Protein AF-A0A2U8W4S0-F1 (afdb_monomer_lite)

Structure (mmCIF, N/CA/C/O backbone):
data_AF-A0A2U8W4S0-F1
#
_entry.id   AF-A0A2U8W4S0-F1
#
loop_
_atom_site.group_PDB
_atom_site.id
_atom_site.type_symbol
_atom_site.label_atom_id
_atom_site.label_alt_id
_atom_site.label_comp_id
_atom_site.label_asym_id
_atom_site.label_entity_id
_atom_site.label_seq_id
_atom_site.pdbx_PDB_ins_code
_atom_site.Cartn_x
_atom_site.Cartn_y
_atom_site.Cartn_z
_atom_site.occupancy
_atom_site.B_iso_or_equiv
_atom_site.auth_seq_id
_atom_site.auth_comp_id
_atom_site.auth_asym_id
_atom_site.auth_atom_id
_atom_site.pdbx_PDB_model_num
ATOM 1 N N . MET A 1 1 ? -13.619 -19.850 -53.390 1.00 43.59 1 MET A N 1
ATOM 2 C CA . MET A 1 1 ? -12.700 -18.824 -52.852 1.00 43.59 1 MET A CA 1
ATOM 3 C C . MET A 1 1 ? -13.090 -18.576 -51.401 1.00 43.59 1 MET A C 1
ATOM 5 O O . MET A 1 1 ? -14.142 -18.005 -51.162 1.00 43.59 1 MET A O 1
ATOM 9 N N . GLN A 1 2 ? -12.335 -19.133 -50.451 1.00 38.44 2 GLN A N 1
ATOM 10 C CA . GLN A 1 2 ? -12.570 -18.987 -49.008 1.00 38.44 2 GLN A CA 1
ATOM 11 C C . GLN A 1 2 ? -11.903 -17.695 -48.516 1.00 38.44 2 GLN A C 1
ATOM 13 O O . GLN A 1 2 ? -10.708 -17.512 -48.729 1.00 38.44 2 GLN A O 1
ATOM 18 N N . LEU A 1 3 ? -12.671 -16.812 -47.871 1.00 37.66 3 LEU A N 1
ATOM 19 C CA . LEU A 1 3 ? -12.136 -15.696 -47.092 1.00 37.66 3 LEU A CA 1
ATOM 20 C C . LEU A 1 3 ? -11.800 -16.199 -45.684 1.00 37.66 3 LEU A C 1
ATOM 22 O O . LEU A 1 3 ? -12.693 -16.463 -44.880 1.00 37.66 3 LEU A O 1
ATOM 26 N N . THR A 1 4 ? -10.510 -16.321 -45.388 1.00 42.22 4 THR A N 1
ATOM 27 C CA . THR A 1 4 ? -10.004 -16.538 -44.031 1.00 42.22 4 THR A CA 1
ATOM 28 C C . THR A 1 4 ? -10.018 -15.202 -43.296 1.00 42.22 4 THR A C 1
ATOM 30 O O . THR A 1 4 ? -9.160 -14.351 -43.523 1.00 42.22 4 THR A O 1
ATOM 33 N N . VAL A 1 5 ? -11.004 -14.994 -42.424 1.00 45.62 5 VAL A N 1
ATOM 34 C CA . VAL A 1 5 ? -11.010 -13.863 -41.488 1.00 45.62 5 VAL A CA 1
ATOM 35 C C . VAL A 1 5 ? -10.057 -14.209 -40.346 1.00 45.62 5 VAL A C 1
ATOM 37 O O . VAL A 1 5 ? -10.397 -14.977 -39.449 1.00 45.62 5 VAL A O 1
ATOM 40 N N . VAL A 1 6 ? -8.839 -13.671 -40.395 1.00 41.03 6 VAL A N 1
ATOM 41 C CA . VAL A 1 6 ? -7.902 -13.725 -39.269 1.00 41.03 6 VAL A CA 1
ATOM 42 C C . VAL A 1 6 ? -8.352 -12.672 -38.260 1.00 41.03 6 VAL A C 1
ATOM 44 O O . VAL A 1 6 ? -8.031 -11.492 -38.384 1.00 41.03 6 VAL A O 1
ATOM 47 N N . ILE A 1 7 ? -9.138 -13.094 -37.270 1.00 46.16 7 ILE A N 1
ATOM 48 C CA . ILE A 1 7 ? -9.395 -12.291 -36.074 1.00 46.16 7 ILE A CA 1
ATOM 49 C C . ILE A 1 7 ? -8.092 -12.295 -35.273 1.00 46.16 7 ILE A C 1
ATOM 51 O O . ILE A 1 7 ? -7.823 -13.209 -34.496 1.00 46.16 7 ILE A O 1
ATOM 55 N N . VAL A 1 8 ? -7.249 -11.288 -35.499 1.00 45.22 8 VAL A N 1
ATOM 56 C CA . VAL A 1 8 ? -6.144 -10.979 -34.591 1.00 45.22 8 VAL A CA 1
ATOM 57 C C . VAL A 1 8 ? -6.789 -10.404 -33.334 1.00 45.22 8 VAL A C 1
ATOM 59 O O . VAL A 1 8 ? -7.157 -9.232 -33.290 1.00 45.22 8 VAL A O 1
ATOM 62 N N . GLY A 1 9 ? -6.996 -11.258 -32.332 1.00 38.88 9 GLY A N 1
ATOM 63 C CA . GLY A 1 9 ? -7.339 -10.833 -30.983 1.00 38.88 9 GLY A CA 1
ATOM 64 C C . GLY A 1 9 ? -6.179 -10.024 -30.417 1.00 38.88 9 GLY A C 1
ATOM 65 O O . GLY A 1 9 ? -5.257 -10.583 -29.829 1.00 38.88 9 GLY A O 1
ATOM 66 N N . LEU A 1 10 ? -6.199 -8.710 -30.644 1.00 43.00 10 LEU A N 1
ATOM 67 C CA . LEU A 1 10 ? -5.354 -7.773 -29.921 1.00 43.00 10 LEU A CA 1
ATOM 68 C C . LEU A 1 10 ? -5.716 -7.896 -28.442 1.00 43.00 10 LEU A C 1
ATOM 70 O O . LEU A 1 10 ? -6.866 -7.691 -28.051 1.00 43.00 10 LEU A O 1
ATOM 74 N N . GLY A 1 11 ? -4.722 -8.333 -27.670 1.00 34.75 11 GLY A N 1
ATOM 75 C CA . GLY A 1 11 ? -4.815 -8.611 -26.249 1.00 34.75 11 GLY A CA 1
ATOM 76 C C . GLY A 1 11 ? -5.516 -7.495 -25.487 1.00 34.75 11 GLY A C 1
ATOM 77 O O . GLY A 1 11 ? -5.340 -6.313 -25.779 1.00 34.75 11 GLY A O 1
ATOM 78 N N . GLY A 1 12 ? -6.325 -7.916 -24.516 1.00 36.19 12 GLY A N 1
ATOM 79 C CA . GLY A 1 12 ? -7.069 -7.044 -23.627 1.00 36.19 12 GLY A CA 1
ATOM 80 C C . GLY A 1 12 ? -6.166 -5.984 -23.017 1.00 36.19 12 GLY A C 1
ATOM 81 O O . GLY A 1 12 ? -5.368 -6.260 -22.124 1.00 36.19 12 GLY A O 1
ATOM 82 N N . ILE A 1 13 ? -6.330 -4.754 -23.490 1.00 43.69 13 ILE A N 1
ATOM 83 C CA . ILE A 1 13 ? -5.895 -3.579 -22.758 1.00 43.69 13 ILE A CA 1
ATOM 84 C C . ILE A 1 13 ? -6.938 -3.411 -21.657 1.00 43.69 13 ILE A C 1
ATOM 86 O O . ILE A 1 13 ? -7.993 -2.810 -21.856 1.00 43.69 13 ILE A O 1
ATOM 90 N N . CYS A 1 14 ? -6.680 -4.032 -20.508 1.00 41.34 14 CYS A N 1
ATOM 91 C CA . CYS A 1 14 ? -7.345 -3.700 -19.256 1.00 41.34 14 CYS A CA 1
ATOM 92 C C . CYS A 1 14 ? -6.878 -2.299 -18.841 1.00 41.34 14 CYS A C 1
ATOM 94 O O . CYS A 1 14 ? -6.078 -2.141 -17.921 1.00 41.34 14 CYS A O 1
ATOM 96 N N . ASP A 1 15 ? -7.334 -1.280 -19.561 1.00 41.78 15 ASP A N 1
ATOM 97 C CA . ASP A 1 15 ? -7.184 0.103 -19.147 1.00 41.78 15 ASP A CA 1
ATOM 98 C C . ASP A 1 15 ? -8.068 0.293 -17.901 1.00 41.78 15 ASP A C 1
ATOM 100 O O . ASP A 1 15 ? -9.291 0.193 -17.961 1.00 41.78 15 ASP A O 1
ATOM 104 N N . GLN A 1 16 ? -7.423 0.536 -16.757 1.00 46.81 16 GLN A N 1
ATOM 105 C CA . GLN A 1 16 ? -8.004 1.141 -15.549 1.00 46.81 16 GLN A CA 1
ATOM 106 C C . GLN A 1 16 ? -8.885 0.260 -14.644 1.00 46.81 16 GLN A C 1
ATOM 108 O O . GLN A 1 16 ? -10.066 0.513 -14.427 1.00 46.81 16 GLN A O 1
ATOM 113 N N . CYS A 1 17 ? -8.246 -0.672 -13.935 1.00 43.34 17 CYS A N 1
ATOM 114 C CA . CYS A 1 17 ? -8.601 -0.970 -12.535 1.00 43.34 17 CYS A CA 1
ATOM 115 C C . CYS A 1 17 ? -7.360 -0.913 -11.618 1.00 43.34 17 CYS A C 1
ATOM 117 O O . CYS A 1 17 ? -7.296 -1.601 -10.603 1.00 43.34 17 CYS A O 1
ATOM 119 N N . GLY A 1 18 ? -6.354 -0.108 -11.986 1.00 58.12 18 GLY A N 1
ATOM 120 C CA . GLY A 1 18 ? -5.182 0.156 -11.149 1.00 58.12 18 GLY A CA 1
ATOM 121 C C . GLY A 1 18 ? -5.567 1.014 -9.944 1.00 58.12 18 GLY A C 1
ATOM 122 O O . GLY A 1 18 ? -6.196 2.067 -10.084 1.00 58.12 18 GLY A O 1
ATOM 123 N N . MET A 1 19 ? -5.238 0.555 -8.740 1.00 74.00 19 MET A N 1
ATOM 124 C CA . MET A 1 19 ? -5.518 1.293 -7.513 1.00 74.00 19 MET A CA 1
ATOM 125 C C . MET A 1 19 ? -4.618 2.535 -7.453 1.00 74.00 19 MET A C 1
ATOM 127 O O . MET A 1 19 ? -3.399 2.413 -7.422 1.00 74.00 19 MET A O 1
ATOM 131 N N . LYS A 1 20 ? -5.198 3.739 -7.358 1.00 80.94 20 LYS A N 1
ATOM 132 C CA . LYS A 1 20 ? -4.410 4.971 -7.174 1.00 80.94 20 LYS A CA 1
ATOM 133 C C . LYS A 1 20 ? -3.816 5.038 -5.765 1.00 80.94 20 LYS A C 1
ATOM 135 O O . LYS A 1 20 ? -4.542 5.239 -4.782 1.00 80.94 20 LYS A O 1
ATOM 140 N N . ILE A 1 21 ? -2.496 4.903 -5.671 1.00 87.56 21 ILE A N 1
ATOM 141 C CA . ILE A 1 21 ? -1.762 5.078 -4.417 1.00 87.56 21 ILE A CA 1
ATOM 142 C C . ILE A 1 21 ? -1.660 6.570 -4.064 1.00 87.56 21 ILE A C 1
ATOM 144 O O . ILE A 1 21 ? -1.510 7.430 -4.928 1.00 87.56 21 ILE A O 1
ATOM 148 N N . GLN A 1 22 ? -1.785 6.872 -2.774 1.00 88.38 22 GLN A N 1
ATOM 149 C CA . GLN A 1 22 ? -1.676 8.202 -2.192 1.00 88.38 22 GLN A CA 1
ATOM 150 C C . GLN A 1 22 ? -0.608 8.188 -1.104 1.00 88.38 22 GLN A C 1
ATOM 152 O O . GLN A 1 22 ? -0.565 7.281 -0.268 1.00 88.38 22 GLN A O 1
ATOM 157 N N . GLU A 1 23 ? 0.197 9.241 -1.082 1.00 89.88 23 GLU A N 1
ATOM 158 C CA . GLU A 1 23 ? 1.245 9.427 -0.089 1.00 89.88 23 GLU A CA 1
ATOM 159 C C . GLU A 1 23 ? 0.682 9.562 1.328 1.00 89.88 23 GLU A C 1
ATOM 161 O O . GLU A 1 23 ? -0.409 10.094 1.552 1.00 89.88 23 GLU A O 1
ATOM 166 N N . GLY A 1 24 ? 1.413 9.010 2.296 1.00 88.56 24 GLY A N 1
ATOM 167 C CA . GLY A 1 24 ? 1.045 9.007 3.707 1.00 88.56 24 GLY A CA 1
ATOM 168 C C . GLY A 1 24 ? -0.136 8.094 4.049 1.00 88.56 24 GLY A C 1
ATOM 169 O O . GLY A 1 24 ? -0.651 8.151 5.167 1.00 88.56 24 GLY A O 1
ATOM 170 N N . ARG A 1 25 ? -0.616 7.265 3.111 1.00 90.00 25 ARG A N 1
ATOM 171 C CA . ARG A 1 25 ? -1.731 6.335 3.348 1.00 90.00 25 ARG A CA 1
ATOM 172 C C . ARG A 1 25 ? -1.248 4.911 3.595 1.00 90.00 25 ARG A C 1
ATOM 174 O O . ARG A 1 25 ? -0.162 4.516 3.183 1.00 90.00 25 ARG A O 1
ATOM 181 N N . PHE A 1 26 ? -2.104 4.147 4.264 1.00 91.00 26 PHE A N 1
ATOM 182 C CA . PHE A 1 26 ? -1.933 2.719 4.497 1.00 91.00 26 PHE A CA 1
ATOM 183 C C . PHE A 1 26 ? -2.818 1.927 3.541 1.00 91.00 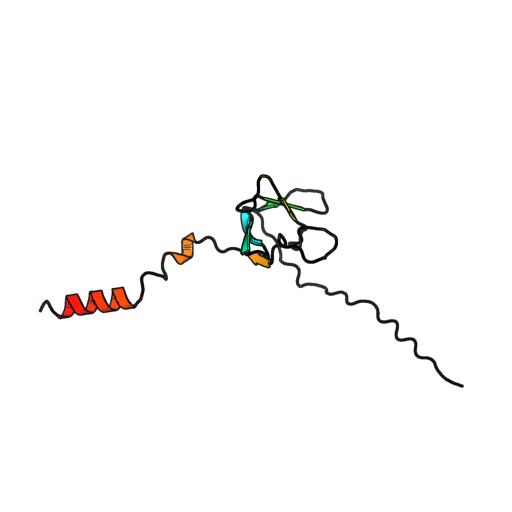26 PHE A C 1
ATOM 185 O O . PHE A 1 26 ? -3.912 2.364 3.167 1.00 91.00 26 PHE A O 1
ATOM 192 N N . TYR A 1 27 ? -2.362 0.737 3.190 1.00 91.94 27 TYR A N 1
ATOM 193 C CA . TYR A 1 27 ? -2.997 -0.166 2.247 1.00 91.94 27 TYR A CA 1
ATOM 194 C C . TYR A 1 27 ? -3.003 -1.583 2.800 1.00 91.94 27 TYR A C 1
ATOM 196 O O . TYR A 1 27 ? -2.209 -1.929 3.671 1.00 91.94 27 TYR A O 1
ATOM 204 N N . ARG A 1 28 ? -3.936 -2.399 2.322 1.00 93.44 28 ARG A N 1
ATOM 205 C CA . ARG A 1 28 ? -3.952 -3.834 2.574 1.00 93.44 28 ARG A CA 1
ATOM 206 C C . ARG A 1 28 ? -3.292 -4.546 1.413 1.00 93.44 28 ARG A C 1
ATOM 208 O O . ARG A 1 28 ? -3.646 -4.290 0.260 1.00 93.44 28 ARG A O 1
ATOM 215 N N . THR A 1 29 ? -2.367 -5.431 1.738 1.00 92.75 29 THR A N 1
ATOM 216 C CA . THR A 1 29 ? -1.812 -6.401 0.800 1.00 92.75 29 THR A CA 1
ATOM 217 C C . THR A 1 29 ? -2.830 -7.513 0.543 1.00 92.75 29 THR A C 1
ATOM 219 O O . THR A 1 29 ? -3.775 -7.713 1.316 1.00 92.75 29 THR A O 1
ATOM 222 N N . ARG A 1 30 ? -2.654 -8.247 -0.554 1.00 90.44 30 ARG A N 1
ATOM 223 C CA . ARG A 1 30 ? -3.514 -9.371 -0.945 1.00 90.44 30 ARG A CA 1
ATOM 224 C C . ARG A 1 30 ? -3.561 -10.473 0.115 1.00 90.44 30 ARG A C 1
ATOM 226 O O . ARG A 1 30 ? -4.607 -11.080 0.310 1.00 90.44 30 ARG A O 1
ATOM 233 N N . ASP A 1 31 ? -2.458 -10.693 0.821 1.00 91.12 31 ASP A N 1
ATOM 234 C CA . ASP A 1 31 ? -2.360 -11.637 1.941 1.00 91.12 31 ASP A CA 1
ATOM 235 C C . ASP A 1 31 ? -2.950 -11.124 3.273 1.00 91.12 31 ASP A C 1
ATOM 237 O O . ASP A 1 31 ? -2.881 -11.814 4.288 1.00 91.12 31 ASP A O 1
ATOM 241 N N . GLY A 1 32 ? -3.552 -9.930 3.280 1.00 89.88 32 GLY A N 1
ATOM 242 C CA . GLY A 1 32 ? -4.280 -9.374 4.421 1.00 89.88 32 GLY A CA 1
ATOM 243 C C . GLY A 1 32 ? -3.459 -8.486 5.359 1.00 89.88 32 GLY A C 1
ATOM 244 O O . GLY A 1 32 ? -4.040 -7.862 6.254 1.00 89.88 32 GLY A O 1
ATOM 245 N N . ARG A 1 33 ? -2.147 -8.359 5.153 1.00 92.50 33 ARG A N 1
ATOM 246 C CA . ARG A 1 33 ? -1.270 -7.488 5.955 1.00 92.50 33 ARG A CA 1
ATOM 247 C C . ARG A 1 33 ? -1.481 -6.010 5.644 1.00 92.50 33 ARG A C 1
ATOM 249 O O . ARG A 1 33 ? -2.120 -5.630 4.660 1.00 92.50 33 ARG A O 1
ATOM 256 N N . THR A 1 34 ? -0.959 -5.156 6.518 1.00 93.44 34 THR A N 1
ATOM 257 C CA . THR A 1 34 ? -0.967 -3.704 6.313 1.00 93.44 34 THR A CA 1
ATOM 258 C C . THR A 1 34 ? 0.377 -3.233 5.762 1.00 93.44 34 THR A C 1
ATOM 260 O O . THR A 1 34 ? 1.421 -3.537 6.332 1.00 93.44 34 THR A O 1
ATOM 263 N N . ALA A 1 35 ? 0.344 -2.459 4.679 1.00 92.31 35 ALA A N 1
ATOM 264 C CA . ALA A 1 35 ? 1.487 -1.772 4.093 1.00 92.31 35 ALA A CA 1
ATOM 265 C C . ALA A 1 35 ? 1.341 -0.254 4.271 1.00 92.31 35 ALA A C 1
ATOM 267 O O . ALA A 1 35 ? 0.312 0.315 3.902 1.00 92.31 35 ALA A O 1
ATOM 268 N N . GLY A 1 36 ? 2.353 0.412 4.822 1.00 90.69 36 GLY A N 1
ATOM 269 C CA . GLY A 1 36 ? 2.403 1.870 4.910 1.00 90.69 36 GLY A CA 1
ATOM 270 C C . GLY A 1 36 ? 2.961 2.428 6.226 1.00 90.69 36 GLY A C 1
ATOM 271 O O . GLY A 1 36 ? 3.407 1.661 7.080 1.00 90.69 36 GLY A O 1
ATOM 272 N N . PRO A 1 37 ? 2.943 3.763 6.401 1.00 92.19 37 PRO A N 1
ATOM 273 C CA . PRO A 1 37 ? 2.461 4.750 5.431 1.00 92.19 37 PRO A CA 1
ATOM 274 C C . PRO A 1 37 ? 3.336 4.741 4.171 1.00 92.19 37 PRO A C 1
ATOM 276 O O . PRO A 1 37 ? 4.555 4.630 4.275 1.00 92.19 37 PRO A O 1
ATOM 279 N N . LEU A 1 38 ? 2.717 4.787 2.987 1.00 92.06 38 LEU A N 1
ATOM 280 C CA . LEU A 1 38 ? 3.464 4.757 1.728 1.00 92.06 38 LEU A CA 1
ATOM 281 C C . LEU A 1 38 ? 4.034 6.136 1.396 1.00 92.06 38 LEU A C 1
ATOM 283 O O . LEU A 1 38 ? 3.326 7.138 1.500 1.00 92.06 38 LEU A O 1
ATOM 287 N N . ALA A 1 39 ? 5.291 6.171 0.972 1.00 91.56 39 ALA A N 1
ATOM 288 C CA . ALA A 1 39 ? 5.994 7.362 0.513 1.00 91.56 39 ALA A CA 1
ATOM 289 C C . ALA A 1 39 ? 6.272 7.268 -0.991 1.00 91.56 39 ALA A C 1
ATOM 291 O O . ALA A 1 39 ? 6.536 6.179 -1.512 1.00 91.56 39 ALA A O 1
ATOM 292 N N . ALA A 1 40 ? 6.201 8.403 -1.688 1.00 88.75 40 ALA A N 1
ATOM 293 C CA . ALA A 1 40 ? 6.544 8.459 -3.101 1.00 88.75 40 ALA A CA 1
ATOM 294 C C . ALA A 1 40 ? 8.070 8.463 -3.260 1.00 88.75 40 ALA A C 1
ATOM 296 O O . ALA A 1 40 ? 8.763 9.364 -2.787 1.00 88.75 40 ALA A O 1
ATOM 297 N N . ARG A 1 41 ? 8.606 7.474 -3.973 1.00 78.94 41 ARG A N 1
ATOM 298 C CA . ARG A 1 41 ? 10.017 7.424 -4.348 1.00 78.94 41 ARG A CA 1
ATOM 299 C C . ARG A 1 41 ? 10.149 7.926 -5.780 1.00 78.94 41 ARG A C 1
ATOM 301 O O . ARG A 1 41 ? 9.955 7.181 -6.738 1.00 78.94 41 ARG A O 1
ATOM 308 N N . GLY A 1 42 ? 10.436 9.218 -5.927 1.00 64.06 42 GLY A N 1
ATOM 309 C CA . GLY A 1 42 ? 10.571 9.853 -7.239 1.00 64.06 42 GLY A CA 1
ATOM 310 C C . GLY A 1 42 ? 11.560 9.108 -8.151 1.00 64.06 42 GLY A C 1
ATOM 311 O O . GLY A 1 42 ? 12.703 8.869 -7.768 1.00 64.06 42 GLY A O 1
ATOM 312 N N . GLY A 1 43 ? 11.123 8.756 -9.367 1.00 58.38 43 GLY A N 1
ATOM 313 C CA . GLY A 1 43 ? 12.021 8.425 -10.482 1.00 58.38 43 GLY A CA 1
ATOM 314 C C . GLY A 1 43 ? 12.245 6.947 -10.843 1.00 58.38 43 GLY A C 1
ATOM 315 O O . GLY A 1 43 ? 13.213 6.669 -11.548 1.00 58.38 43 GLY A O 1
ATOM 316 N N . ARG A 1 44 ? 11.411 5.986 -10.410 1.00 60.12 44 ARG A N 1
ATOM 317 C CA . ARG A 1 44 ? 11.530 4.559 -10.810 1.00 60.12 44 ARG A CA 1
ATOM 318 C C . ARG A 1 44 ? 10.185 3.915 -11.168 1.00 60.12 44 ARG A C 1
ATOM 320 O O . ARG A 1 44 ? 9.133 4.453 -10.846 1.00 60.12 44 ARG A O 1
ATOM 327 N N . SER A 1 45 ? 10.234 2.737 -11.803 1.00 65.44 45 SER A N 1
ATOM 328 C CA . SER A 1 45 ? 9.067 1.879 -12.089 1.00 65.44 45 SER A CA 1
ATOM 329 C C . SER A 1 45 ? 8.310 1.459 -10.821 1.00 65.44 45 SER A C 1
ATOM 331 O O . SER A 1 45 ? 7.088 1.331 -10.840 1.00 65.44 45 SER A O 1
ATOM 333 N N . LEU A 1 46 ? 9.034 1.302 -9.708 1.00 73.50 46 LEU A N 1
ATOM 334 C CA . LEU A 1 46 ? 8.489 1.154 -8.361 1.00 73.50 46 LEU A CA 1
ATOM 335 C C . LEU A 1 46 ? 8.519 2.525 -7.674 1.00 73.50 46 LEU A C 1
ATOM 337 O O . LEU A 1 46 ? 9.511 2.901 -7.048 1.00 73.50 46 LEU A O 1
ATOM 341 N N . GLY A 1 47 ? 7.462 3.304 -7.901 1.00 83.81 47 GLY A N 1
ATOM 342 C CA . GLY A 1 47 ? 7.349 4.697 -7.461 1.00 83.81 47 GLY A CA 1
ATOM 343 C C . GLY A 1 47 ? 6.884 4.878 -6.016 1.00 83.81 47 GLY A C 1
ATOM 344 O O . GLY A 1 47 ? 6.809 6.013 -5.553 1.00 83.81 47 GLY A O 1
ATOM 345 N N . TRP A 1 48 ? 6.568 3.795 -5.304 1.00 91.62 48 TRP A N 1
ATOM 346 C CA . TRP A 1 48 ? 6.039 3.838 -3.941 1.00 91.62 48 TRP A CA 1
ATOM 347 C C . TRP A 1 48 ? 6.797 2.900 -3.024 1.00 91.62 48 TRP A C 1
ATOM 349 O O . TRP A 1 48 ? 7.150 1.799 -3.434 1.00 91.62 48 TRP A O 1
ATOM 359 N N . GLU A 1 49 ? 7.014 3.303 -1.776 1.00 93.00 49 GLU A N 1
ATOM 360 C CA . GLU A 1 49 ? 7.689 2.471 -0.787 1.00 93.00 49 GLU A CA 1
ATOM 361 C C . GLU A 1 49 ? 7.088 2.592 0.612 1.00 93.00 49 GLU A C 1
ATOM 363 O O . GLU A 1 49 ? 6.449 3.585 0.952 1.00 93.00 49 GLU A O 1
ATOM 368 N N . GLY A 1 50 ? 7.273 1.562 1.431 1.00 92.19 50 GLY A N 1
ATOM 369 C CA . GLY A 1 50 ? 6.756 1.522 2.793 1.00 92.19 50 GLY A CA 1
ATOM 370 C C . GLY A 1 50 ? 6.984 0.179 3.473 1.00 92.19 50 GLY A C 1
ATOM 371 O O . GLY A 1 50 ? 7.385 -0.803 2.851 1.00 92.19 50 GLY A O 1
ATOM 372 N N . ARG A 1 51 ? 6.745 0.136 4.783 1.00 93.62 51 ARG A N 1
ATOM 373 C CA . ARG A 1 51 ? 6.878 -1.093 5.574 1.00 93.62 51 ARG A CA 1
ATOM 374 C C . ARG A 1 51 ? 5.630 -1.954 5.441 1.00 93.62 51 ARG A C 1
ATOM 376 O O . ARG A 1 51 ? 4.527 -1.417 5.342 1.00 93.62 51 ARG A O 1
ATOM 383 N N . VAL A 1 52 ? 5.812 -3.270 5.486 1.00 93.88 52 VAL A N 1
ATOM 384 C CA . VAL A 1 52 ? 4.718 -4.245 5.560 1.00 93.88 52 VAL A CA 1
ATOM 385 C C . VAL A 1 52 ? 4.754 -4.920 6.922 1.00 93.88 52 VAL A C 1
ATOM 387 O O . VAL A 1 52 ? 5.809 -5.317 7.407 1.00 93.88 52 VAL A O 1
ATOM 390 N N . GLU A 1 53 ? 3.589 -5.048 7.541 1.00 91.06 53 GLU A N 1
ATOM 391 C CA . GLU A 1 53 ? 3.406 -5.769 8.796 1.00 91.06 53 GLU A CA 1
ATOM 392 C C . GLU A 1 53 ? 3.988 -7.193 8.724 1.00 91.06 53 GLU A C 1
ATOM 394 O O . GLU A 1 53 ? 3.610 -7.992 7.867 1.00 91.06 53 GLU A O 1
ATOM 399 N N . GLY A 1 54 ? 4.912 -7.514 9.633 1.00 89.88 54 GLY A N 1
ATOM 400 C CA . GLY A 1 54 ? 5.553 -8.831 9.702 1.00 89.88 54 GLY A CA 1
ATOM 401 C C . GLY A 1 54 ? 6.670 -9.077 8.681 1.00 89.88 54 GLY A C 1
ATOM 402 O O . GLY A 1 54 ? 7.125 -10.212 8.575 1.00 89.88 54 GLY A O 1
ATOM 403 N N . PHE A 1 55 ? 7.114 -8.051 7.947 1.00 90.38 55 PHE A N 1
ATOM 404 C CA . PHE A 1 55 ? 8.299 -8.111 7.089 1.00 90.38 55 PHE A CA 1
ATOM 405 C C . PHE A 1 55 ? 9.382 -7.151 7.583 1.00 90.38 55 PHE A C 1
ATOM 407 O O . PHE A 1 55 ? 9.105 -5.998 7.921 1.00 90.38 55 PHE A O 1
ATOM 414 N N . ASP A 1 56 ? 10.629 -7.615 7.552 1.00 91.12 56 ASP A N 1
ATOM 415 C CA . ASP A 1 56 ? 11.787 -6.772 7.813 1.00 91.12 56 ASP A CA 1
ATOM 416 C C . ASP A 1 56 ? 12.182 -6.018 6.542 1.00 91.12 56 ASP A C 1
ATOM 418 O O . ASP A 1 56 ? 12.556 -6.612 5.532 1.00 91.12 56 ASP A O 1
ATOM 422 N N . GLY A 1 57 ? 12.114 -4.688 6.604 1.00 88.81 57 GLY A N 1
ATOM 423 C CA . GLY A 1 57 ? 12.574 -3.805 5.535 1.00 88.81 57 GLY A CA 1
ATOM 424 C C . GLY A 1 57 ? 11.487 -2.941 4.900 1.00 88.81 57 GLY A C 1
ATOM 4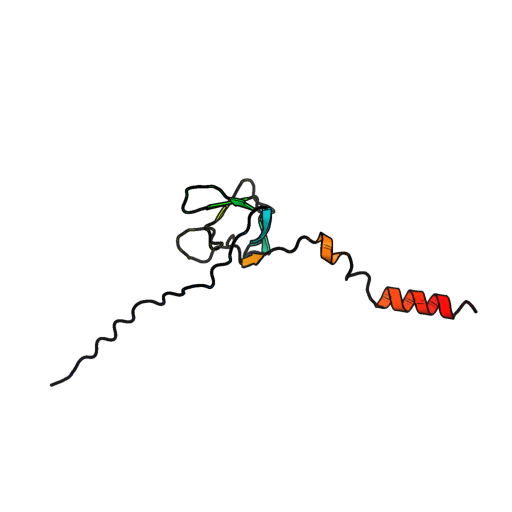25 O O . GLY A 1 57 ? 10.332 -2.902 5.329 1.00 88.81 57 GLY A O 1
ATOM 426 N N . ILE A 1 58 ? 11.915 -2.173 3.898 1.00 90.62 58 ILE A N 1
ATOM 427 C CA . ILE A 1 58 ? 11.055 -1.314 3.087 1.00 90.62 58 ILE A CA 1
ATOM 428 C C . ILE A 1 58 ? 10.748 -2.059 1.794 1.00 90.62 58 ILE A C 1
ATOM 430 O O . ILE A 1 58 ? 11.656 -2.395 1.036 1.00 90.62 58 ILE A O 1
ATOM 434 N N . GLN A 1 59 ? 9.462 -2.262 1.544 1.00 92.44 59 GLN A N 1
ATOM 435 C CA . GLN A 1 59 ? 8.954 -2.842 0.311 1.00 92.44 59 GLN A CA 1
ATOM 436 C C . GLN A 1 59 ? 8.612 -1.730 -0.680 1.00 92.44 59 GLN A C 1
ATOM 438 O O . GLN A 1 59 ? 8.409 -0.578 -0.285 1.00 92.44 59 GLN A O 1
ATOM 443 N N . SER A 1 60 ? 8.561 -2.064 -1.969 1.00 91.75 60 SER A N 1
ATOM 444 C CA . SER A 1 60 ? 8.272 -1.102 -3.032 1.00 91.75 60 SER A CA 1
ATOM 445 C C . SER A 1 60 ? 7.174 -1.600 -3.966 1.00 91.75 60 SER A C 1
ATOM 447 O O . SER A 1 60 ? 7.045 -2.801 -4.189 1.00 91.75 60 SER A O 1
ATOM 449 N N . TRP A 1 61 ? 6.399 -0.666 -4.514 1.00 90.81 61 TRP A N 1
ATOM 450 C CA . TRP A 1 61 ? 5.266 -0.926 -5.396 1.00 90.81 61 TRP A CA 1
ATOM 451 C C . TRP A 1 61 ? 5.264 0.015 -6.597 1.00 90.81 61 TRP A C 1
ATOM 453 O O . TRP A 1 61 ? 5.789 1.133 -6.549 1.00 90.81 61 TRP A O 1
ATOM 463 N N . THR A 1 62 ? 4.642 -0.439 -7.681 1.00 89.06 62 THR A N 1
ATOM 464 C CA . THR A 1 62 ? 4.319 0.397 -8.842 1.00 89.06 62 THR A CA 1
ATOM 465 C C . THR A 1 62 ? 3.237 1.422 -8.492 1.00 89.06 62 THR A C 1
ATOM 467 O O . THR A 1 62 ? 2.587 1.330 -7.450 1.00 89.06 62 THR A O 1
ATOM 470 N N . GLY A 1 63 ? 3.008 2.399 -9.376 1.00 84.88 63 GLY A N 1
ATOM 471 C CA . GLY A 1 63 ? 1.929 3.387 -9.219 1.00 84.88 63 GLY A CA 1
ATOM 472 C C . GLY A 1 63 ? 0.526 2.782 -9.075 1.00 84.88 63 GLY A C 1
ATOM 473 O O . GLY A 1 63 ? -0.337 3.406 -8.459 1.00 84.88 63 GLY A O 1
ATOM 474 N N . ASP A 1 64 ? 0.342 1.562 -9.583 1.00 85.62 64 ASP A N 1
ATOM 475 C CA . ASP A 1 64 ? -0.938 0.851 -9.627 1.00 85.62 64 ASP A CA 1
ATOM 476 C C . ASP A 1 64 ? -1.124 -0.166 -8.487 1.00 85.62 64 ASP A C 1
ATOM 478 O O . ASP A 1 64 ? -2.157 -0.834 -8.428 1.00 85.62 64 ASP A O 1
ATOM 482 N N . GLY A 1 65 ? -0.149 -0.297 -7.576 1.00 86.62 65 GLY A N 1
ATOM 483 C CA . GLY A 1 65 ? -0.245 -1.195 -6.415 1.00 86.62 65 GLY A CA 1
ATOM 484 C C . GLY A 1 65 ? 0.419 -2.558 -6.566 1.00 86.62 65 GLY A C 1
ATOM 485 O O . GLY A 1 65 ? 0.358 -3.348 -5.625 1.00 86.62 65 GLY A O 1
ATOM 486 N N . TYR A 1 66 ? 1.084 -2.841 -7.686 1.00 88.62 66 TYR A N 1
ATOM 487 C CA . TYR A 1 66 ? 1.759 -4.125 -7.880 1.00 88.62 66 TYR A CA 1
ATOM 488 C C . TYR A 1 66 ? 3.104 -4.165 -7.170 1.00 88.62 66 TYR A C 1
ATOM 490 O O . TYR A 1 66 ? 3.874 -3.203 -7.225 1.00 88.62 66 TYR A O 1
ATOM 498 N N . PHE A 1 67 ? 3.400 -5.296 -6.531 1.00 86.38 67 PHE A N 1
ATOM 499 C CA . PHE A 1 67 ? 4.708 -5.525 -5.921 1.00 86.38 67 PHE A CA 1
ATOM 500 C C . PHE A 1 67 ? 5.795 -5.748 -6.983 1.00 86.38 67 PHE A C 1
ATOM 502 O O . PHE A 1 67 ? 6.923 -5.283 -6.832 1.00 86.38 67 PHE A O 1
ATOM 509 N N . LEU A 1 68 ? 5.446 -6.415 -8.089 1.00 84.00 68 LEU A N 1
ATOM 510 C CA . LEU A 1 68 ? 6.331 -6.648 -9.230 1.00 84.00 68 LEU A CA 1
ATOM 511 C C . LEU A 1 68 ? 5.782 -5.974 -10.499 1.00 84.00 68 LEU A C 1
ATOM 513 O O . LEU A 1 68 ? 4.571 -5.971 -10.713 1.00 84.00 68 LEU A O 1
ATOM 517 N N . PRO A 1 69 ? 6.641 -5.461 -11.401 1.00 76.06 69 PRO A N 1
ATOM 518 C CA . PRO A 1 69 ? 6.200 -4.869 -12.669 1.00 76.06 69 PRO A CA 1
ATOM 519 C C . PRO A 1 69 ? 5.633 -5.872 -13.687 1.00 76.06 69 PRO A C 1
ATOM 521 O O . PRO A 1 69 ? 5.180 -5.452 -14.746 1.00 76.06 69 PRO A O 1
ATOM 524 N N . SER A 1 70 ? 5.695 -7.181 -13.416 1.00 77.88 70 SER A N 1
ATOM 525 C CA . SER A 1 70 ? 5.240 -8.238 -14.332 1.00 77.88 70 SER A CA 1
ATOM 526 C C . SER A 1 70 ? 3.716 -8.323 -14.472 1.00 77.88 70 SER A C 1
ATOM 528 O O . SER A 1 70 ? 3.237 -9.094 -15.298 1.00 77.88 70 SER A O 1
ATOM 530 N N . CYS A 1 71 ? 2.956 -7.569 -13.666 1.00 69.50 71 CYS A N 1
ATOM 531 C CA . CYS A 1 71 ? 1.496 -7.672 -13.532 1.00 69.50 71 CYS A CA 1
ATOM 532 C C . CYS A 1 71 ? 1.000 -9.062 -13.088 1.00 69.50 71 CYS A C 1
ATOM 534 O O . CYS A 1 71 ? -0.208 -9.310 -13.058 1.00 69.50 71 CYS A O 1
ATOM 536 N N . GLU A 1 72 ? 1.908 -9.966 -12.717 1.00 80.38 72 GLU A N 1
ATOM 537 C CA . GLU A 1 72 ? 1.557 -11.224 -12.074 1.00 80.38 72 GLU A CA 1
ATOM 538 C C . GLU A 1 72 ? 1.061 -10.951 -10.658 1.00 80.38 72 GLU A C 1
ATOM 540 O O . GLU A 1 72 ? 1.580 -10.085 -9.952 1.00 80.38 72 GLU A O 1
ATOM 545 N N . GLN A 1 73 ? 0.049 -11.707 -10.237 1.00 84.31 73 GLN A N 1
ATOM 546 C CA . GLN A 1 73 ? -0.498 -11.552 -8.898 1.00 84.31 73 GLN A CA 1
ATOM 547 C C . GLN A 1 73 ? 0.525 -11.989 -7.853 1.00 84.31 73 GLN A C 1
ATOM 549 O O . GLN A 1 73 ? 0.992 -13.127 -7.858 1.00 84.31 73 GLN A O 1
ATOM 554 N N . HIS A 1 74 ? 0.799 -11.102 -6.905 1.00 89.50 74 HIS A N 1
ATOM 555 C CA . HIS A 1 74 ? 1.699 -11.339 -5.792 1.00 89.50 74 HIS A CA 1
ATOM 556 C C . HIS A 1 74 ? 0.973 -11.151 -4.450 1.00 89.50 74 HIS A C 1
ATOM 558 O O . HIS A 1 74 ? 0.049 -10.344 -4.315 1.00 89.50 74 HIS A O 1
ATOM 564 N N . SER A 1 75 ? 1.395 -11.886 -3.416 1.00 89.25 75 SER A N 1
ATOM 565 C CA . SER A 1 75 ? 0.814 -11.805 -2.060 1.00 89.25 75 SER A CA 1
ATOM 566 C C . SER A 1 75 ? 0.907 -10.401 -1.453 1.00 89.25 75 SER A C 1
ATOM 568 O O . SER A 1 75 ? 0.032 -9.980 -0.697 1.00 89.25 75 SER A O 1
ATOM 570 N N . LEU A 1 76 ? 1.950 -9.668 -1.839 1.00 91.50 76 LEU A N 1
ATOM 571 C CA . LEU A 1 76 ? 2.226 -8.302 -1.402 1.00 91.50 76 LEU A CA 1
ATOM 572 C C . LEU A 1 76 ? 1.579 -7.219 -2.273 1.00 91.50 76 LEU A C 1
ATOM 574 O O . LEU A 1 76 ? 1.763 -6.040 -1.974 1.00 91.50 76 LEU A O 1
ATOM 578 N N . ASP A 1 77 ? 0.829 -7.577 -3.319 1.00 91.25 77 ASP A N 1
ATOM 579 C CA . ASP A 1 77 ? 0.094 -6.584 -4.106 1.00 91.25 77 ASP A CA 1
ATOM 580 C C . ASP A 1 77 ? -0.894 -5.832 -3.225 1.00 91.25 77 ASP A C 1
ATOM 582 O O . ASP A 1 77 ? -1.599 -6.427 -2.406 1.00 91.25 77 ASP A O 1
ATOM 586 N N . LEU A 1 78 ? -0.978 -4.522 -3.417 1.00 90.69 78 LEU A N 1
ATOM 587 C CA . LEU A 1 78 ? -1.927 -3.682 -2.712 1.00 90.69 78 LEU A CA 1
ATOM 588 C C . LEU A 1 78 ? -3.304 -3.832 -3.352 1.00 90.69 78 LEU A C 1
ATOM 590 O O . LEU A 1 78 ? -3.493 -3.537 -4.528 1.00 90.69 78 LEU A O 1
ATOM 594 N N . VAL A 1 79 ? -4.280 -4.273 -2.562 1.00 91.19 79 VAL A N 1
ATOM 595 C CA . VAL A 1 79 ? -5.629 -4.584 -3.063 1.00 91.19 79 VAL A CA 1
ATOM 596 C C . VAL A 1 79 ? -6.682 -3.570 -2.631 1.00 91.19 79 VAL A C 1
ATOM 598 O O . VAL A 1 79 ? -7.731 -3.469 -3.261 1.00 91.19 79 VAL A O 1
ATOM 601 N N . LYS A 1 80 ? -6.440 -2.819 -1.550 1.00 89.38 80 LYS A N 1
ATOM 602 C CA . LYS A 1 80 ? -7.326 -1.732 -1.102 1.00 89.38 80 LYS A CA 1
ATOM 603 C C . LYS A 1 80 ? -6.634 -0.798 -0.124 1.00 89.38 80 LYS A C 1
ATOM 605 O O . LYS A 1 80 ? -5.682 -1.176 0.554 1.00 89.38 80 LYS A O 1
ATOM 610 N N . ARG A 1 81 ? -7.175 0.406 0.035 1.00 89.12 81 ARG A N 1
ATOM 611 C CA . ARG A 1 81 ? -6.774 1.324 1.106 1.00 89.12 81 ARG A CA 1
ATOM 612 C C . ARG A 1 81 ? -7.161 0.754 2.474 1.00 89.12 81 ARG A C 1
ATOM 614 O O . ARG A 1 81 ? -8.299 0.332 2.676 1.00 89.12 81 ARG A O 1
ATOM 621 N N . ALA A 1 82 ? -6.228 0.772 3.421 1.00 85.31 82 ALA A N 1
ATOM 622 C CA . ALA A 1 82 ? -6.517 0.496 4.818 1.00 85.31 82 ALA A CA 1
ATOM 623 C C . ALA A 1 82 ? -7.070 1.779 5.452 1.00 85.31 82 ALA A C 1
ATOM 625 O O . ALA A 1 82 ? -6.426 2.832 5.438 1.00 85.31 82 ALA A O 1
ATOM 626 N N . GLN A 1 83 ? -8.290 1.714 5.979 1.00 72.88 83 GLN A N 1
ATOM 627 C CA . GLN A 1 83 ? -8.796 2.778 6.835 1.00 72.88 83 GLN A CA 1
ATOM 628 C C . GLN A 1 83 ? -8.027 2.716 8.154 1.00 72.88 83 GLN A C 1
ATOM 630 O O . GLN A 1 83 ? -7.938 1.659 8.775 1.00 72.88 83 GLN A O 1
ATOM 635 N N . SER A 1 84 ? -7.439 3.845 8.553 1.00 56.34 84 SER A N 1
ATOM 636 C CA . SER A 1 84 ? -6.921 4.003 9.908 1.00 56.34 84 SER A CA 1
ATOM 637 C C . SER A 1 84 ? -8.076 3.752 10.878 1.00 56.34 84 SER A C 1
ATOM 639 O O . SER A 1 84 ? -9.125 4.390 10.781 1.00 56.34 84 SER A O 1
ATOM 641 N N . SER A 1 85 ? -7.888 2.814 11.801 1.00 52.06 85 SER A N 1
ATOM 642 C CA . SER A 1 85 ? -8.848 2.426 12.838 1.00 52.06 85 SER A CA 1
ATOM 643 C C . SER A 1 85 ? -9.176 3.547 13.835 1.00 52.06 85 SER A C 1
ATOM 645 O O . SER A 1 85 ? -10.011 3.344 14.711 1.00 52.06 85 SER A O 1
ATOM 647 N N . VAL A 1 86 ? -8.622 4.755 13.665 1.00 47.84 86 VAL A N 1
ATOM 648 C CA . VAL A 1 86 ? -8.991 5.949 14.447 1.00 47.84 86 VAL A CA 1
ATOM 649 C C . VAL A 1 86 ? -10.473 6.338 14.263 1.00 47.84 86 VAL A C 1
ATOM 651 O O . VAL A 1 86 ? -11.013 7.056 15.093 1.00 47.84 86 VAL A O 1
ATOM 654 N N . GLY A 1 87 ? -11.165 5.822 13.238 1.00 43.19 87 GLY A N 1
ATOM 655 C CA . GLY A 1 87 ? -12.608 6.035 13.039 1.00 43.19 87 GLY A CA 1
ATOM 656 C C . GLY A 1 87 ? -13.533 4.867 13.411 1.00 43.19 87 GLY A C 1
ATOM 657 O O . GLY A 1 87 ? -14.742 5.044 13.366 1.00 43.19 87 GLY A O 1
ATOM 658 N N . ILE A 1 88 ? -13.010 3.680 13.754 1.00 45.09 88 ILE A N 1
ATOM 659 C CA . ILE A 1 88 ? -13.834 2.455 13.923 1.00 45.09 88 ILE A CA 1
ATOM 660 C C . ILE A 1 88 ? -13.956 2.031 15.398 1.00 45.09 88 ILE A C 1
ATOM 662 O O . ILE A 1 88 ? -14.714 1.129 15.735 1.00 45.09 88 ILE A O 1
ATOM 666 N N . ALA A 1 89 ? -13.290 2.731 16.319 1.00 46.41 89 ALA A N 1
ATOM 667 C CA . ALA A 1 89 ? -13.529 2.540 17.751 1.00 46.41 89 ALA A CA 1
ATOM 668 C 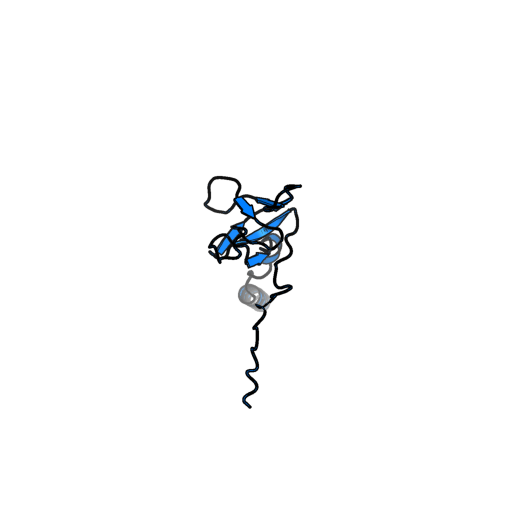C . ALA A 1 89 ? -14.894 3.091 18.225 1.00 46.41 89 ALA A C 1
ATOM 670 O O . ALA A 1 89 ? -15.282 2.826 19.358 1.00 46.41 89 ALA A O 1
ATOM 671 N N . MET A 1 90 ? -15.633 3.834 17.388 1.00 44.50 90 MET A N 1
ATOM 672 C CA . MET A 1 90 ? -16.962 4.355 17.745 1.00 44.50 90 MET A CA 1
ATOM 673 C C . MET A 1 90 ? -18.129 3.404 17.437 1.00 44.50 90 MET A C 1
ATOM 675 O O . MET A 1 90 ? -19.186 3.577 18.030 1.00 44.50 90 MET A O 1
ATOM 679 N N . ASP A 1 91 ? -17.949 2.374 16.604 1.00 49.19 91 ASP A N 1
ATOM 680 C CA . ASP A 1 91 ? -19.065 1.525 16.133 1.00 49.19 91 ASP A CA 1
ATOM 681 C C . ASP A 1 91 ? -19.103 0.112 16.744 1.00 49.19 91 ASP A C 1
ATOM 683 O O . ASP A 1 91 ? -19.889 -0.741 16.335 1.00 49.19 91 ASP A O 1
ATOM 687 N N . GLN A 1 92 ? -18.275 -0.148 17.759 1.00 48.84 92 GLN A N 1
ATOM 688 C CA . GLN A 1 92 ? -18.295 -1.399 18.532 1.00 48.84 92 GLN A CA 1
ATOM 689 C 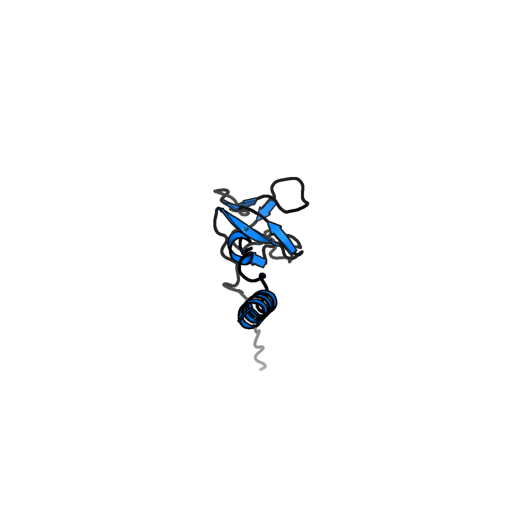C . GLN A 1 92 ? -18.652 -1.207 20.011 1.00 48.84 92 GLN A C 1
ATOM 691 O O . GLN A 1 92 ? -18.604 -2.166 20.777 1.00 48.84 92 GLN A O 1
ATOM 696 N N . MET A 1 93 ? -19.099 -0.014 20.421 1.00 50.41 93 MET A N 1
ATOM 697 C CA . MET A 1 93 ? -19.955 0.075 21.606 1.00 50.41 93 MET A CA 1
ATOM 698 C C . MET A 1 93 ? -21.348 -0.376 21.167 1.00 50.41 93 MET A C 1
ATOM 700 O O . MET A 1 93 ? -22.178 0.408 20.717 1.00 50.41 93 MET A O 1
ATOM 704 N N . THR A 1 94 ? -21.533 -1.692 21.183 1.00 59.22 94 THR A N 1
ATOM 705 C CA . THR A 1 94 ? -22.730 -2.401 20.745 1.00 59.22 94 THR A CA 1
ATOM 706 C C . THR A 1 94 ? -24.001 -1.695 21.210 1.00 59.22 94 THR A C 1
ATOM 708 O O . THR A 1 94 ? -24.169 -1.408 22.392 1.00 59.22 94 THR A O 1
ATOM 711 N N . LEU A 1 95 ? -24.927 -1.463 20.279 1.00 62.00 95 LEU A N 1
ATOM 712 C CA . LEU A 1 95 ? -26.288 -0.956 20.511 1.00 62.00 95 LEU A CA 1
ATOM 713 C C . LEU A 1 95 ? -27.006 -1.668 21.680 1.00 62.00 95 LEU A C 1
ATOM 715 O O . LEU A 1 95 ? -27.885 -1.085 22.316 1.00 62.00 95 LEU A O 1
ATO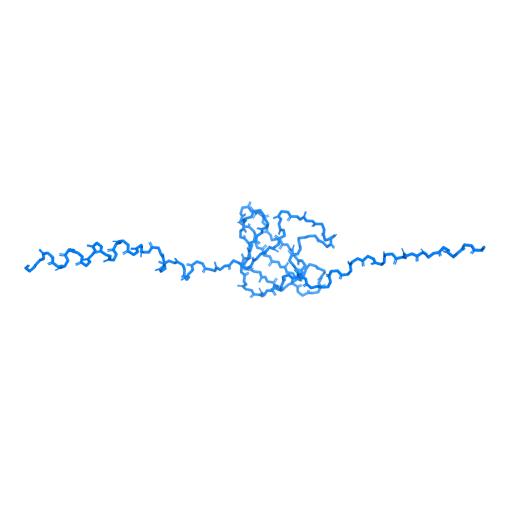M 719 N N . ASP A 1 96 ? -26.611 -2.906 21.989 1.00 60.53 96 ASP A N 1
ATOM 720 C CA . ASP A 1 96 ? -27.052 -3.660 23.162 1.00 60.53 96 ASP A CA 1
ATOM 721 C C . ASP A 1 96 ? -26.604 -3.061 24.500 1.00 60.53 96 ASP A C 1
ATOM 723 O O . ASP A 1 96 ? -27.419 -3.006 25.417 1.00 60.53 96 ASP A O 1
ATOM 727 N N . ASP A 1 97 ? -25.387 -2.527 24.626 1.00 64.06 97 ASP A N 1
ATOM 728 C CA . ASP A 1 97 ? -24.950 -1.832 25.846 1.00 64.06 97 ASP A CA 1
ATOM 729 C C . ASP A 1 97 ? -25.687 -0.502 26.030 1.00 64.06 97 ASP A C 1
ATOM 731 O O . ASP A 1 97 ? -26.082 -0.161 27.148 1.00 64.06 97 ASP A O 1
ATOM 735 N N . TYR A 1 98 ? -25.982 0.211 24.937 1.00 62.53 98 TYR A N 1
ATOM 736 C CA . TYR A 1 98 ? -26.838 1.400 24.979 1.00 62.53 98 TYR A CA 1
ATOM 737 C C . TYR A 1 98 ? -28.270 1.053 25.426 1.00 62.53 98 TYR A C 1
ATOM 739 O O . TYR A 1 98 ? -28.813 1.678 26.341 1.00 62.53 98 TYR A O 1
ATOM 747 N N . ARG A 1 99 ? -28.877 0.000 24.855 1.00 62.91 99 ARG A N 1
ATOM 748 C CA . ARG A 1 99 ? -30.206 -0.494 25.270 1.00 62.91 99 ARG A CA 1
ATOM 749 C C . ARG A 1 99 ? -30.218 -0.959 26.728 1.00 62.91 99 ARG A C 1
ATOM 751 O O . ARG A 1 99 ? -31.164 -0.656 27.457 1.00 62.91 99 ARG A O 1
ATOM 758 N N . ARG A 1 100 ? -29.164 -1.645 27.177 1.00 65.25 100 ARG A N 1
ATOM 759 C CA . ARG A 1 100 ? -29.015 -2.134 28.557 1.00 65.25 100 ARG A CA 1
ATOM 760 C C . ARG A 1 100 ? -28.820 -0.988 29.554 1.00 65.25 100 ARG A C 1
ATOM 762 O O . ARG A 1 100 ? -29.367 -1.048 30.655 1.00 65.25 100 ARG A O 1
ATOM 769 N N . GLY A 1 101 ? -28.121 0.076 29.158 1.00 62.56 101 GLY A N 1
ATOM 770 C CA . GLY A 1 101 ? -27.976 1.306 29.939 1.00 62.56 101 GLY A CA 1
ATOM 771 C C . GLY A 1 101 ? -29.302 2.050 30.139 1.00 62.56 101 GLY A C 1
ATOM 772 O O . GLY A 1 101 ? -29.643 2.409 31.266 1.00 62.56 101 GLY A O 1
ATOM 773 N N . ILE A 1 102 ? -30.106 2.206 29.080 1.00 62.66 102 ILE A N 1
ATOM 774 C CA . ILE A 1 102 ? -31.426 2.862 29.157 1.00 62.66 102 ILE A CA 1
ATOM 775 C C . ILE A 1 102 ? -32.429 2.043 29.989 1.00 62.66 102 ILE A C 1
ATOM 777 O O . ILE A 1 102 ? -33.212 2.617 30.748 1.00 62.66 102 ILE A O 1
ATOM 781 N N . ALA A 1 103 ? -32.391 0.709 29.906 1.00 59.62 103 ALA A N 1
ATOM 782 C CA . ALA A 1 103 ? -33.247 -0.157 30.721 1.00 59.62 103 ALA A CA 1
ATOM 783 C C . ALA A 1 103 ? -32.951 -0.032 32.227 1.00 59.62 103 ALA A C 1
ATOM 785 O O . ALA A 1 103 ? -33.879 -0.012 33.033 1.00 59.62 103 ALA A O 1
ATOM 786 N N . LYS A 1 104 ? -31.676 0.121 32.615 1.00 58.12 104 LYS A N 1
ATOM 787 C CA . LYS A 1 104 ? -31.291 0.382 34.013 1.00 58.12 104 LYS A CA 1
ATOM 788 C C . LYS A 1 104 ? -31.829 1.724 34.519 1.00 58.12 104 LYS A C 1
ATOM 790 O O . LYS A 1 104 ? -32.342 1.788 35.630 1.00 58.12 104 LYS A O 1
ATOM 795 N N . LEU A 1 105 ? -31.768 2.770 33.695 1.00 57.41 105 LEU A N 1
ATOM 796 C CA . LEU A 1 105 ? -32.247 4.107 34.069 1.00 57.41 105 LEU A CA 1
ATOM 797 C C . LEU A 1 105 ? -33.775 4.174 34.227 1.00 57.41 105 LEU A C 1
ATOM 799 O O . LEU A 1 105 ? -34.265 4.899 35.085 1.00 57.41 105 LEU A O 1
ATOM 803 N N . ARG A 1 106 ? -34.535 3.386 33.457 1.00 57.09 106 ARG A N 1
ATOM 804 C CA . ARG A 1 106 ? -36.003 3.313 33.581 1.00 57.09 106 ARG A CA 1
ATOM 805 C C . ARG A 1 106 ? -36.507 2.524 34.790 1.00 57.09 106 ARG A C 1
ATOM 807 O O . ARG A 1 106 ? -37.652 2.714 35.164 1.00 57.09 106 ARG A O 1
ATOM 814 N N . ASN A 1 107 ? -35.677 1.675 35.394 1.00 53.09 107 ASN A N 1
ATOM 815 C CA . ASN A 1 107 ? -36.050 0.857 36.555 1.00 53.09 107 ASN A CA 1
ATOM 816 C C . ASN A 1 107 ? -35.654 1.490 37.904 1.00 53.09 107 ASN A C 1
ATOM 818 O O . ASN A 1 107 ? -35.675 0.813 38.928 1.00 53.09 107 ASN A O 1
ATOM 822 N N . THR A 1 108 ? -35.225 2.758 37.892 1.00 52.78 108 THR A N 1
ATOM 823 C CA . THR A 1 108 ? -34.784 3.506 39.087 1.00 52.78 108 THR A CA 1
ATOM 824 C C . THR A 1 108 ? -35.788 4.603 39.492 1.00 52.78 108 THR A C 1
ATOM 826 O O . THR A 1 108 ? -35.459 5.454 40.312 1.00 52.78 108 THR A O 1
ATOM 829 N N . PHE A 1 109 ? -37.004 4.585 38.932 1.00 48.59 109 PHE A N 1
ATOM 830 C CA . PHE A 1 109 ? -38.141 5.409 39.356 1.00 48.59 109 PHE A CA 1
ATOM 831 C C . PHE A 1 109 ? -39.327 4.518 39.709 1.00 48.59 109 PHE A C 1
ATOM 833 O O . PHE A 1 109 ? -39.597 3.587 38.917 1.00 48.59 109 PHE A O 1
#

Secondary structure (DSSP, 8-state):
---------------S------TT-EEEETTS-EE-S-EE-TTSSS-EEEEBTT-SSEEEE-TTS-SSTT----TT-EEEEEPPGGGTTTS-S-HHHHHHHHHHHHT--

pLDDT: mean 71.67, std 19.73, range [34.75, 93.88]

Sequence (109 aa):
MQLTVVIVGLGGICDQCGMKIQEGRFYRTRDGRTAGPLAARGGRSLGWEGRVEGFDGIQSWTGDGYFLPSCEQHSLDLVKRAQSSVGIAMDQMTLDDYRRGIAKLRNTF

Organism: NCBI:txid2202825

Radius of gyration: 23.85 Å; chains: 1; bounding box: 51×29×9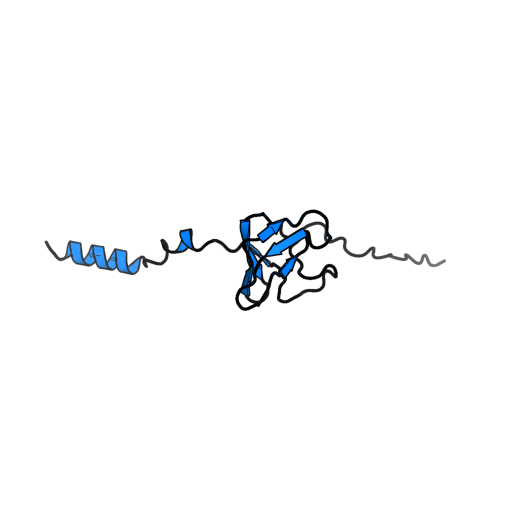2 Å

Foldseek 3Di:
DDDDDPPPPPDDPPPDPQDAQDAQFWFAFQLGWIWDPWHADPDDQQGIWTDTPPDPDIQTHGRRQHSDPPPDRDRRGGDGTDDDCPPVVVPPPDPVVVVVVVVVVVVPD